Protein AF-A0A5S3VTB9-F1 (afdb_monomer_lite)

Secondary structure (DSSP, 8-state):
--S---TTS-EEEEE-SSS-EEEEETT-HHHHHHHHH-GGGEEE----S---S---------EE--TTHHHHHHHHHHHTT---------EETTTTEE-

Structure (mmCIF, N/CA/C/O backbone):
data_AF-A0A5S3VTB9-F1
#
_entry.id   AF-A0A5S3VTB9-F1
#
loop_
_atom_site.group_PDB
_atom_site.id
_atom_site.type_symbol
_atom_site.label_atom_id
_atom_site.label_alt_id
_atom_site.label_comp_id
_atom_site.label_asym_id
_atom_site.label_entity_id
_atom_site.label_seq_id
_atom_site.pdbx_PDB_ins_code
_atom_site.Cartn_x
_atom_site.Cartn_y
_atom_site.Cartn_z
_atom_site.occupancy
_atom_site.B_iso_or_equiv
_atom_site.auth_seq_id
_atom_site.auth_comp_id
_atom_site.auth_asym_id
_atom_site.auth_atom_id
_atom_site.pdbx_PDB_model_num
ATOM 1 N N . LYS A 1 1 ? 1.726 7.861 -9.047 1.00 67.62 1 LYS A N 1
ATOM 2 C CA . LYS A 1 1 ? 1.410 6.591 -8.350 1.00 67.62 1 LYS A CA 1
ATOM 3 C C . LYS A 1 1 ? 0.119 6.045 -8.979 1.00 67.62 1 LYS A C 1
ATOM 5 O O . LYS A 1 1 ? -0.815 6.832 -8.980 1.00 67.62 1 LYS A O 1
ATOM 10 N N . CYS A 1 2 ? 0.079 4.833 -9.579 1.00 84.75 2 CYS A N 1
ATOM 11 C CA . CYS A 1 2 ? -1.182 4.209 -10.080 1.00 84.75 2 CYS A CA 1
ATOM 12 C C . CYS A 1 2 ? -1.694 3.104 -9.143 1.00 84.75 2 CYS A C 1
ATOM 14 O O . CYS A 1 2 ? -2.767 3.263 -8.583 1.00 84.75 2 CYS A O 1
ATOM 16 N N . CYS A 1 3 ? -0.930 2.022 -8.941 1.00 86.62 3 CYS A N 1
ATOM 17 C CA . CYS A 1 3 ? -1.468 0.757 -8.414 1.00 86.62 3 CYS A CA 1
ATOM 18 C C . CYS A 1 3 ? -0.747 0.177 -7.186 1.00 86.62 3 CYS A C 1
ATOM 20 O O . CYS A 1 3 ? -1.119 -0.907 -6.764 1.00 86.62 3 CYS A O 1
ATOM 22 N N . GLU A 1 4 ? 0.258 0.875 -6.635 1.00 87.81 4 GLU A N 1
ATOM 23 C CA . GLU A 1 4 ? 1.006 0.500 -5.411 1.00 87.81 4 GLU A CA 1
ATOM 24 C C . GLU A 1 4 ? 1.227 -1.029 -5.242 1.00 87.81 4 GLU A C 1
ATOM 26 O O . GLU A 1 4 ? 0.747 -1.597 -4.264 1.00 87.81 4 GLU A O 1
ATOM 31 N N . PRO A 1 5 ? 1.925 -1.699 -6.189 1.00 88.44 5 PRO A N 1
ATOM 32 C CA . PRO A 1 5 ? 2.061 -3.156 -6.197 1.00 88.44 5 PRO A CA 1
ATOM 33 C C . PRO A 1 5 ? 2.790 -3.668 -4.950 1.00 88.44 5 PRO A C 1
ATOM 35 O O . PRO A 1 5 ? 3.783 -3.074 -4.515 1.00 88.44 5 PRO A O 1
ATOM 38 N N . VAL A 1 6 ? 2.330 -4.797 -4.415 1.00 87.44 6 VAL A N 1
ATOM 39 C CA . VAL A 1 6 ? 2.901 -5.454 -3.229 1.00 87.44 6 VAL A CA 1
ATOM 40 C C . VAL A 1 6 ? 3.457 -6.838 -3.574 1.00 87.44 6 VAL A C 1
ATOM 42 O O . VAL A 1 6 ? 3.039 -7.433 -4.569 1.00 87.44 6 VAL A O 1
ATOM 45 N N . PRO A 1 7 ? 4.394 -7.389 -2.777 1.00 86.19 7 PRO A N 1
ATOM 46 C CA . PRO A 1 7 ? 4.882 -8.746 -2.996 1.00 86.19 7 PRO A CA 1
ATO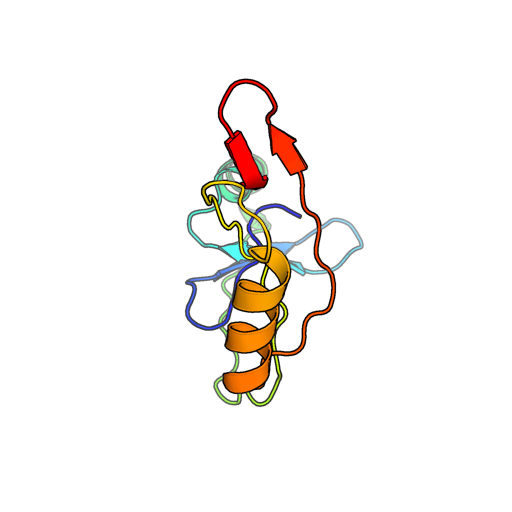M 47 C C . PRO A 1 7 ? 3.734 -9.754 -3.084 1.00 86.19 7 PRO A C 1
ATOM 49 O O . PRO A 1 7 ? 2.883 -9.814 -2.199 1.00 86.19 7 PRO A O 1
ATOM 52 N N . GLY A 1 8 ? 3.738 -10.546 -4.155 1.00 84.25 8 GLY A N 1
ATOM 53 C CA . GLY A 1 8 ? 2.660 -11.478 -4.491 1.00 84.25 8 GLY A CA 1
ATOM 54 C C . GLY A 1 8 ? 1.787 -11.011 -5.657 1.00 84.25 8 GLY A C 1
ATOM 55 O O . GLY A 1 8 ? 1.213 -11.859 -6.333 1.00 84.25 8 GLY A O 1
ATOM 56 N N . ASP A 1 9 ? 1.746 -9.708 -5.950 1.00 90.38 9 ASP A N 1
ATOM 57 C CA . ASP A 1 9 ? 1.116 -9.208 -7.172 1.00 90.38 9 ASP A CA 1
ATOM 58 C C . ASP A 1 9 ? 1.949 -9.594 -8.400 1.00 90.38 9 ASP A C 1
ATOM 60 O O . ASP A 1 9 ? 3.184 -9.530 -8.378 1.00 90.38 9 ASP A O 1
ATOM 64 N N . GLU A 1 10 ? 1.281 -9.916 -9.505 1.00 93.25 10 GLU A N 1
ATOM 65 C CA . GLU A 1 10 ? 1.939 -9.981 -10.807 1.00 93.25 10 GLU A CA 1
ATOM 66 C C . GLU A 1 10 ? 2.318 -8.569 -11.262 1.00 93.25 10 GLU A C 1
ATOM 68 O O . GLU A 1 10 ? 1.473 -7.672 -11.338 1.00 93.25 10 GLU A O 1
ATOM 73 N N . ILE A 1 11 ? 3.605 -8.361 -11.550 1.00 94.88 11 ILE A N 1
ATOM 74 C CA . ILE A 1 11 ? 4.161 -7.041 -11.846 1.00 94.88 11 ILE A CA 1
ATOM 75 C C . ILE A 1 11 ? 4.828 -6.971 -13.216 1.00 94.88 11 ILE A C 1
ATOM 77 O O . ILE A 1 11 ? 5.371 -7.944 -13.730 1.00 94.88 11 ILE A O 1
ATOM 81 N N . VAL A 1 12 ? 4.816 -5.765 -13.774 1.00 95.25 12 VAL A N 1
ATOM 82 C CA . VAL A 1 12 ? 5.435 -5.385 -15.044 1.00 95.25 12 VAL A CA 1
ATOM 83 C C . VAL A 1 12 ? 6.200 -4.076 -14.866 1.00 95.25 12 VAL A C 1
ATOM 85 O O . VAL A 1 12 ? 5.837 -3.216 -14.057 1.00 95.25 12 VAL A O 1
ATOM 88 N N . GLY A 1 13 ? 7.306 -3.932 -15.588 1.00 94.50 13 GLY A N 1
ATOM 89 C CA . GLY A 1 13 ? 8.144 -2.743 -15.560 1.00 94.50 13 GLY A CA 1
ATOM 90 C C . GLY A 1 13 ? 7.890 -1.860 -16.775 1.00 94.50 13 GLY A C 1
ATOM 91 O O . GLY A 1 13 ? 7.640 -2.348 -17.873 1.00 94.50 13 GLY A O 1
ATOM 92 N N . TYR A 1 14 ? 8.010 -0.549 -16.591 1.00 95.19 14 TYR A N 1
ATOM 93 C CA . TYR A 1 14 ? 7.914 0.429 -17.669 1.00 95.19 14 TYR A CA 1
ATOM 94 C C . TYR A 1 14 ? 9.068 1.435 -17.603 1.00 95.19 14 TYR A C 1
ATOM 96 O O . TYR A 1 14 ? 9.301 2.077 -16.572 1.00 95.19 14 TYR A O 1
ATOM 104 N N . ILE A 1 15 ? 9.804 1.595 -18.705 1.00 93.88 15 ILE A N 1
ATOM 105 C CA . ILE A 1 15 ? 10.958 2.499 -18.789 1.00 93.88 15 ILE A CA 1
ATOM 106 C C . ILE A 1 15 ? 10.474 3.948 -18.887 1.00 93.88 15 ILE A C 1
ATOM 108 O O . ILE A 1 15 ? 9.995 4.411 -19.923 1.00 93.88 15 ILE A O 1
ATOM 112 N N . THR A 1 16 ? 10.671 4.717 -17.819 1.00 90.50 16 THR A N 1
ATOM 113 C CA . THR A 1 16 ? 10.326 6.143 -17.783 1.00 90.50 16 THR A CA 1
ATOM 114 C C . THR A 1 16 ? 11.408 7.009 -18.436 1.00 90.50 16 THR A C 1
ATOM 116 O O . THR A 1 16 ? 12.564 6.611 -18.576 1.00 90.50 16 THR A O 1
ATOM 119 N N . GLN A 1 17 ? 11.063 8.234 -18.839 1.00 86.88 17 GLN A N 1
ATOM 120 C CA . GLN A 1 17 ? 12.066 9.204 -19.293 1.00 86.88 17 GLN A CA 1
ATOM 121 C C . GLN A 1 17 ? 12.807 9.787 -18.081 1.00 86.88 17 GLN A C 1
ATOM 123 O O . GLN A 1 17 ? 12.252 10.578 -17.322 1.00 86.88 17 GLN A O 1
ATOM 128 N N . GLY A 1 18 ? 14.059 9.368 -17.880 1.00 83.62 18 GLY A N 1
ATOM 129 C CA . GLY A 1 18 ? 14.972 9.961 -16.896 1.00 83.62 18 GLY A CA 1
ATOM 130 C C . GLY A 1 18 ? 14.727 9.603 -15.424 1.00 83.62 18 GLY A C 1
ATOM 131 O O . GLY A 1 18 ? 15.464 10.091 -14.574 1.00 83.62 18 GLY A O 1
ATOM 132 N N . ARG A 1 19 ? 13.734 8.761 -15.094 1.00 81.56 19 ARG A N 1
ATOM 133 C CA . ARG A 1 19 ? 13.434 8.343 -13.704 1.00 81.56 19 ARG A CA 1
ATOM 134 C C . ARG A 1 19 ? 13.625 6.841 -13.453 1.00 81.56 19 ARG A C 1
ATOM 136 O O . ARG A 1 19 ? 13.213 6.340 -12.413 1.00 81.56 19 ARG A O 1
ATOM 143 N N . GLY A 1 20 ? 14.254 6.128 -14.388 1.00 89.75 20 GLY A N 1
ATOM 144 C CA . GLY A 1 20 ? 14.463 4.682 -14.298 1.00 89.75 20 GLY A CA 1
ATOM 145 C C . GLY A 1 20 ? 13.215 3.880 -14.674 1.00 89.75 20 GLY A C 1
ATOM 146 O O . GLY A 1 20 ? 12.489 4.252 -15.599 1.00 89.75 20 GLY A O 1
ATOM 147 N N . ILE A 1 21 ? 12.979 2.773 -13.971 1.00 92.38 21 ILE A N 1
ATOM 148 C CA . ILE A 1 21 ? 11.874 1.842 -14.234 1.00 92.38 21 ILE A CA 1
ATOM 149 C C . ILE A 1 21 ? 10.748 2.105 -13.230 1.00 92.38 21 ILE A C 1
ATOM 151 O O . ILE A 1 21 ? 10.975 2.099 -12.021 1.00 92.38 21 ILE A O 1
ATOM 155 N N . ALA A 1 22 ? 9.534 2.331 -13.729 1.00 92.69 22 ALA A N 1
ATOM 156 C CA . ALA A 1 22 ? 8.322 2.334 -12.919 1.00 92.69 22 ALA A CA 1
ATOM 157 C C . ALA A 1 22 ? 7.733 0.920 -12.884 1.00 92.69 22 ALA A C 1
ATOM 159 O O . ALA A 1 22 ? 7.619 0.282 -13.926 1.00 92.69 22 ALA A O 1
ATOM 160 N N . VAL A 1 23 ? 7.351 0.442 -11.701 1.00 92.94 23 VAL A N 1
ATOM 161 C CA . VAL A 1 23 ? 6.722 -0.875 -11.528 1.00 92.94 23 VAL A CA 1
ATOM 162 C C . VAL A 1 23 ? 5.211 -0.702 -11.432 1.00 92.94 23 VAL A C 1
ATOM 164 O O . VAL A 1 23 ? 4.722 0.150 -10.687 1.00 92.94 23 VAL A O 1
ATOM 167 N N . HIS A 1 24 ? 4.488 -1.510 -12.196 1.00 94.56 24 HIS A N 1
ATOM 168 C CA . HIS A 1 24 ? 3.035 -1.567 -12.244 1.00 94.56 24 HIS A CA 1
ATOM 169 C C . HIS A 1 24 ? 2.567 -3.001 -11.983 1.00 94.56 24 HIS A C 1
ATOM 171 O O . HIS A 1 24 ? 3.316 -3.946 -12.210 1.00 94.56 24 HIS A O 1
ATOM 177 N N . ARG A 1 25 ? 1.321 -3.172 -11.535 1.00 94.62 25 ARG A N 1
ATOM 178 C CA . ARG A 1 25 ? 0.626 -4.456 -11.654 1.00 94.62 25 ARG A CA 1
ATOM 179 C C . ARG A 1 25 ? 0.348 -4.756 -13.123 1.00 94.62 25 ARG A C 1
ATOM 181 O O . ARG A 1 25 ? 0.077 -3.820 -13.882 1.00 94.62 25 ARG A O 1
ATOM 188 N N . SER A 1 26 ? 0.369 -6.034 -13.489 1.00 92.69 26 SER A N 1
ATOM 189 C CA . SER A 1 26 ? 0.049 -6.504 -14.844 1.00 92.69 26 SER A CA 1
ATOM 190 C C . SER A 1 26 ? -1.347 -6.066 -15.314 1.00 92.69 26 SER A C 1
ATOM 192 O O . SER A 1 26 ? -1.558 -5.870 -16.507 1.00 92.69 26 SER A O 1
ATOM 194 N N . ASP A 1 27 ? -2.274 -5.823 -14.383 1.00 93.88 27 ASP A N 1
ATOM 195 C CA . ASP A 1 27 ? -3.650 -5.390 -14.633 1.00 93.88 27 ASP A CA 1
ATOM 196 C C . ASP A 1 27 ? -3.917 -3.879 -14.410 1.00 93.88 27 ASP A C 1
ATOM 198 O O . ASP A 1 27 ? -5.076 -3.463 -14.414 1.00 93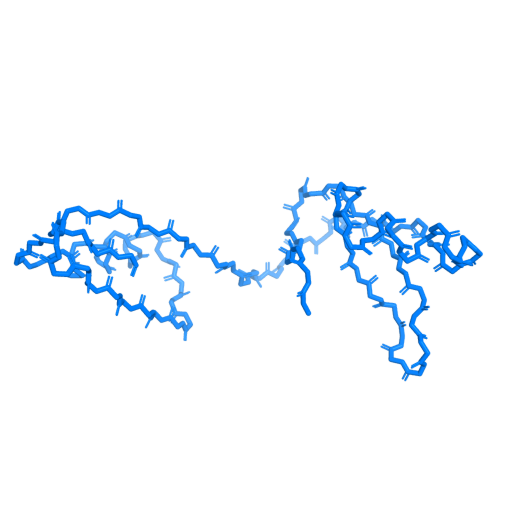.88 27 ASP A O 1
ATOM 202 N N . CYS A 1 28 ? -2.898 -3.014 -14.232 1.00 94.38 28 CYS A N 1
ATOM 203 C CA . CYS A 1 28 ? -3.141 -1.560 -14.088 1.00 94.38 28 CYS A CA 1
ATOM 204 C C . CYS A 1 28 ? -3.609 -0.944 -15.423 1.00 94.38 28 CYS A C 1
ATOM 206 O O . CYS A 1 28 ? -2.860 -0.897 -16.396 1.00 94.38 28 CYS A O 1
ATOM 208 N N . GLU A 1 29 ? -4.795 -0.328 -15.444 1.00 93.50 29 GLU A N 1
ATOM 209 C CA . GLU A 1 29 ? -5.326 0.386 -16.623 1.00 93.50 29 GLU A CA 1
ATOM 210 C C . GLU A 1 29 ? -4.384 1.490 -17.126 1.00 93.50 29 GLU A C 1
ATOM 212 O O . GLU A 1 29 ? -4.181 1.664 -18.326 1.00 93.50 29 GLU A O 1
ATOM 217 N N . SER A 1 30 ? -3.752 2.230 -16.205 1.00 92.19 30 SER A N 1
ATOM 218 C CA . SER A 1 30 ? -2.779 3.259 -16.587 1.00 92.19 30 SER A CA 1
ATOM 219 C C . SER A 1 30 ? -1.554 2.668 -17.281 1.00 92.19 30 SER A C 1
ATOM 221 O O . SER A 1 30 ? -0.963 3.349 -18.111 1.00 92.19 30 SER A O 1
ATOM 223 N N . PHE A 1 31 ? -1.166 1.435 -16.933 1.00 93.81 31 PHE A N 1
ATOM 224 C CA . PHE A 1 31 ? -0.094 0.723 -17.624 1.00 93.81 31 PHE A CA 1
ATOM 225 C C . PHE A 1 31 ? -0.542 0.320 -19.034 1.00 93.81 31 PHE A C 1
ATOM 227 O O . PHE A 1 31 ? 0.150 0.632 -19.997 1.00 93.81 31 PHE A O 1
ATOM 234 N N . ALA A 1 32 ? -1.739 -0.258 -19.171 1.00 93.06 32 ALA A N 1
ATOM 235 C CA . ALA A 1 32 ? -2.288 -0.626 -20.476 1.00 93.06 32 ALA A CA 1
ATOM 236 C C . ALA A 1 32 ? -2.308 0.564 -21.457 1.00 93.06 32 ALA A C 1
ATOM 238 O O . ALA A 1 32 ? -1.862 0.434 -22.593 1.00 93.06 32 ALA A O 1
ATOM 239 N N . HIS A 1 33 ? -2.733 1.749 -21.002 1.00 93.06 33 HIS A N 1
ATOM 240 C CA . HIS A 1 33 ? -2.735 2.955 -21.837 1.00 93.06 33 HIS A CA 1
ATOM 241 C C . HIS A 1 33 ? -1.340 3.421 -22.277 1.00 93.06 33 HIS A C 1
ATOM 243 O O . HIS A 1 33 ? -1.178 3.848 -23.416 1.00 93.06 33 HIS A O 1
ATOM 249 N N . ILE A 1 34 ? -0.331 3.400 -21.399 1.00 91.81 34 ILE A N 1
ATOM 250 C CA . ILE A 1 34 ? 1.012 3.883 -21.774 1.00 91.81 34 ILE A CA 1
ATOM 251 C C . ILE A 1 34 ? 1.746 2.886 -22.675 1.00 91.81 34 ILE A C 1
ATOM 253 O O . ILE A 1 34 ? 2.486 3.308 -23.563 1.00 91.81 34 ILE A O 1
ATOM 257 N N . THR A 1 35 ? 1.507 1.590 -22.482 1.00 92.31 35 THR A N 1
ATOM 258 C CA . THR A 1 35 ? 2.071 0.526 -23.316 1.00 92.31 35 THR A CA 1
ATOM 259 C C . THR A 1 35 ? 1.455 0.519 -24.714 1.00 92.31 35 THR A C 1
ATOM 261 O O . THR A 1 35 ? 2.166 0.248 -25.673 1.00 92.31 35 THR A O 1
ATOM 264 N N . ASP A 1 36 ? 0.183 0.899 -24.870 1.00 93.88 36 ASP A N 1
ATOM 265 C CA . ASP A 1 36 ? -0.446 1.043 -26.195 1.00 93.88 36 ASP A CA 1
ATOM 266 C C . ASP A 1 36 ? 0.244 2.120 -27.059 1.00 93.88 36 ASP A C 1
ATOM 268 O O . ASP A 1 36 ? 0.372 1.983 -28.274 1.00 93.88 36 ASP A O 1
ATOM 272 N N . VAL A 1 37 ? 0.763 3.179 -26.424 1.00 93.69 37 VAL A N 1
ATOM 273 C CA . VAL A 1 37 ? 1.481 4.267 -27.113 1.00 93.69 37 VAL A CA 1
ATOM 274 C C . VAL A 1 37 ? 2.956 3.924 -27.359 1.00 93.69 37 VAL A C 1
ATOM 276 O O . VAL A 1 37 ? 3.498 4.273 -28.407 1.00 93.69 37 VAL A O 1
ATOM 279 N N . HIS A 1 38 ? 3.615 3.276 -26.393 1.00 92.19 38 HIS A N 1
ATOM 280 C CA . HIS A 1 38 ? 5.048 2.956 -26.429 1.00 92.19 38 HIS A CA 1
ATOM 281 C C . HIS A 1 38 ? 5.332 1.533 -25.912 1.00 92.19 38 HIS A C 1
ATOM 283 O O . HIS A 1 38 ? 5.877 1.368 -24.810 1.00 92.19 38 HIS A O 1
ATOM 289 N N . PRO A 1 39 ? 4.985 0.492 -26.686 1.00 92.69 39 PRO A N 1
ATOM 290 C CA . PRO A 1 39 ? 5.107 -0.899 -26.248 1.00 92.69 39 PRO A CA 1
ATOM 291 C C . PRO A 1 39 ? 6.564 -1.337 -26.060 1.00 92.69 39 PRO A C 1
ATOM 293 O O . PRO A 1 39 ? 6.859 -2.204 -25.245 1.00 92.69 39 PRO A O 1
ATOM 296 N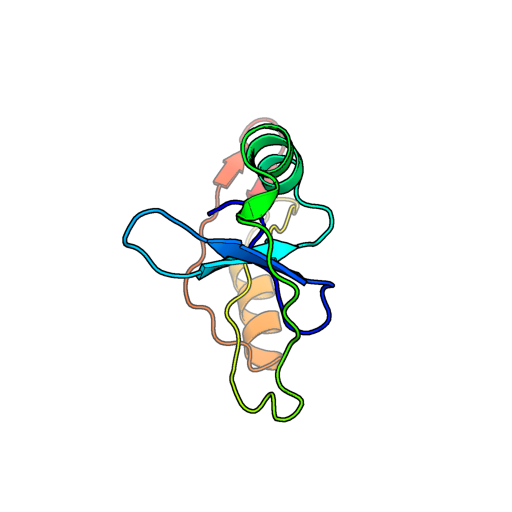 N . GLU A 1 40 ? 7.512 -0.701 -26.751 1.00 94.12 40 GLU A N 1
ATOM 297 C CA . GLU A 1 40 ? 8.945 -0.999 -26.653 1.00 94.12 40 GLU A CA 1
ATOM 298 C C . GLU A 1 40 ? 9.556 -0.684 -25.280 1.00 94.12 40 GLU A C 1
ATOM 300 O O . GLU A 1 40 ? 10.711 -1.018 -25.013 1.00 94.12 40 GLU A O 1
ATOM 305 N N . ARG A 1 41 ? 8.804 0.013 -24.425 1.00 93.81 41 ARG A N 1
ATOM 306 C CA . ARG A 1 41 ? 9.248 0.466 -23.103 1.00 93.81 41 ARG A CA 1
ATOM 307 C C . ARG A 1 41 ? 8.779 -0.456 -21.983 1.00 93.81 41 ARG A C 1
ATOM 309 O O . ARG A 1 41 ? 9.151 -0.217 -20.832 1.00 93.81 41 ARG A O 1
ATOM 316 N N . GLU A 1 42 ? 7.996 -1.480 -22.307 1.00 94.62 42 GLU A N 1
ATOM 317 C CA . GLU A 1 42 ? 7.641 -2.557 -21.393 1.00 94.62 42 GLU A CA 1
ATOM 318 C C . GLU A 1 42 ? 8.838 -3.481 -21.147 1.00 94.62 42 GLU A C 1
ATOM 320 O O . GLU A 1 42 ? 9.609 -3.810 -22.049 1.00 94.62 42 GLU A O 1
ATOM 325 N N . ILE A 1 43 ? 8.993 -3.912 -19.898 1.00 94.44 43 ILE A N 1
ATOM 326 C CA . ILE A 1 43 ? 9.994 -4.895 -19.506 1.00 94.44 43 ILE A CA 1
ATOM 327 C C . ILE A 1 43 ? 9.409 -5.875 -18.491 1.00 94.44 43 ILE A C 1
ATOM 329 O O . ILE A 1 43 ? 8.737 -5.487 -17.533 1.00 94.44 43 ILE A O 1
ATOM 333 N N . ALA A 1 44 ? 9.707 -7.159 -18.685 1.00 93.88 44 ALA A N 1
ATOM 334 C CA . ALA A 1 44 ? 9.373 -8.197 -17.722 1.00 93.88 44 ALA A CA 1
ATOM 335 C C . ALA A 1 44 ? 10.217 -8.031 -16.451 1.00 93.88 44 ALA A C 1
ATOM 337 O O . ALA A 1 44 ? 11.443 -7.916 -16.509 1.00 93.88 44 ALA A O 1
ATOM 338 N N . VAL A 1 45 ? 9.553 -8.028 -15.300 1.00 93.56 45 VAL A N 1
ATOM 339 C CA . VAL A 1 45 ? 10.180 -7.935 -13.979 1.00 93.56 45 VAL A CA 1
ATOM 340 C C . VAL A 1 45 ? 9.519 -8.937 -13.043 1.00 93.56 45 VAL A C 1
ATOM 342 O O . VAL A 1 45 ? 8.378 -9.336 -13.251 1.00 93.56 45 VAL A O 1
ATOM 345 N N . SER A 1 46 ? 10.232 -9.338 -11.999 1.00 91.19 46 SER A N 1
ATOM 346 C CA . SER A 1 46 ? 9.703 -10.209 -10.955 1.00 91.19 46 SER A CA 1
ATOM 347 C C . SER A 1 46 ? 10.125 -9.699 -9.587 1.00 91.19 46 SER A C 1
ATOM 349 O O . SER A 1 46 ? 11.114 -8.970 -9.447 1.00 91.19 46 SER A O 1
ATOM 351 N N . TRP A 1 47 ? 9.377 -10.094 -8.562 1.00 89.00 47 TRP A N 1
ATOM 352 C CA . TRP A 1 47 ? 9.816 -9.911 -7.187 1.00 89.00 47 TRP A CA 1
ATOM 353 C C . TRP A 1 47 ? 11.082 -10.736 -6.930 1.00 89.00 47 TRP A C 1
ATOM 355 O O . TRP A 1 47 ? 11.296 -11.784 -7.537 1.00 89.00 47 TRP A O 1
ATOM 365 N N . SER A 1 48 ? 11.933 -10.236 -6.037 1.00 84.75 48 SER A N 1
ATOM 366 C CA . SER A 1 48 ? 13.059 -11.009 -5.511 1.00 84.75 48 SER A CA 1
ATOM 367 C C . SER A 1 48 ? 12.535 -12.138 -4.625 1.00 84.75 48 SER A C 1
ATOM 369 O O . SER A 1 48 ? 11.605 -11.906 -3.860 1.00 84.75 48 SER A O 1
ATOM 371 N N . ASP A 1 49 ? 13.170 -13.310 -4.655 1.00 80.00 49 ASP A N 1
ATOM 372 C CA . ASP A 1 49 ? 12.838 -14.428 -3.758 1.00 80.00 49 A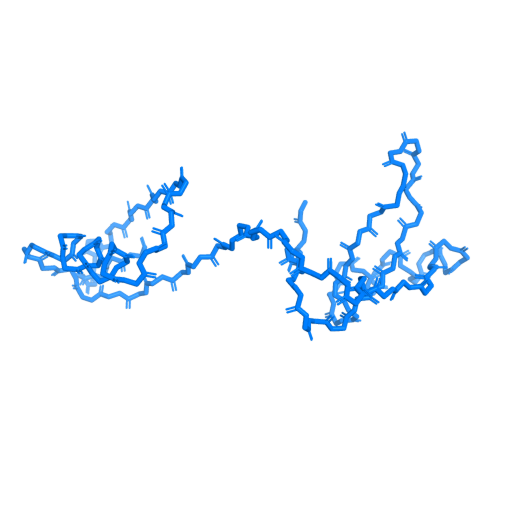SP A CA 1
ATOM 373 C C . ASP A 1 49 ? 13.230 -14.147 -2.293 1.00 80.00 49 ASP A C 1
ATOM 375 O O . ASP A 1 49 ? 12.689 -14.747 -1.366 1.00 80.00 49 ASP A O 1
ATOM 379 N N . ASP A 1 50 ? 14.155 -13.208 -2.058 1.00 78.44 50 ASP A N 1
ATOM 380 C CA . ASP A 1 50 ? 14.588 -12.798 -0.715 1.00 78.44 50 ASP A CA 1
ATOM 381 C C . ASP A 1 50 ? 13.823 -11.552 -0.242 1.00 78.44 50 ASP A C 1
ATOM 383 O O . ASP A 1 50 ? 14.379 -10.461 -0.077 1.00 78.44 50 ASP A O 1
ATOM 387 N N . VAL A 1 51 ? 12.510 -11.701 -0.053 1.00 66.88 51 VAL A N 1
ATOM 388 C CA . VAL A 1 51 ? 11.631 -10.646 0.475 1.00 66.88 51 VAL A CA 1
ATOM 389 C C . VAL A 1 51 ? 11.829 -10.516 1.992 1.00 66.88 51 VAL A C 1
ATOM 391 O O . VAL A 1 51 ? 11.023 -10.980 2.792 1.00 66.88 51 VAL A O 1
ATOM 394 N N . LYS A 1 52 ? 12.932 -9.891 2.417 1.00 64.44 52 LYS A N 1
ATOM 395 C CA . LYS A 1 52 ? 13.213 -9.589 3.841 1.00 64.44 52 LYS A CA 1
ATOM 396 C C . LYS A 1 52 ? 12.747 -8.204 4.295 1.00 64.44 52 LYS A C 1
ATOM 398 O O . LYS A 1 52 ? 12.976 -7.828 5.444 1.00 64.44 52 LYS A O 1
ATOM 403 N N . ALA A 1 53 ? 12.149 -7.421 3.404 1.00 70.38 53 ALA A N 1
ATOM 404 C CA . ALA A 1 53 ? 11.756 -6.048 3.689 1.00 70.38 53 ALA A CA 1
ATOM 405 C C . ALA A 1 53 ? 10.308 -5.956 4.192 1.00 70.38 53 ALA A C 1
ATOM 407 O O . ALA A 1 53 ? 9.440 -6.723 3.785 1.00 70.38 53 ALA A O 1
ATOM 408 N N . SER A 1 54 ? 10.041 -4.978 5.056 1.00 73.38 54 SER A N 1
ATOM 409 C CA . SER A 1 54 ? 8.679 -4.548 5.372 1.00 73.38 54 SER A CA 1
ATOM 410 C C . SER A 1 54 ? 8.158 -3.649 4.251 1.00 73.38 54 SER A C 1
ATOM 412 O O . SER A 1 54 ? 8.885 -2.772 3.781 1.00 73.38 54 SER A O 1
ATOM 414 N N . TYR A 1 55 ? 6.896 -3.823 3.857 1.00 77.81 55 TYR A N 1
ATOM 415 C CA . TYR A 1 55 ? 6.260 -3.018 2.812 1.00 77.81 55 TYR A CA 1
ATOM 416 C C . TYR A 1 55 ? 5.165 -2.143 3.407 1.00 77.81 55 TYR A C 1
ATOM 418 O O . TYR A 1 55 ? 4.434 -2.556 4.306 1.00 77.81 55 TYR A O 1
ATOM 426 N N . ALA A 1 56 ? 5.069 -0.918 2.899 1.00 82.81 56 ALA A N 1
ATOM 427 C CA . ALA A 1 56 ? 3.972 -0.024 3.221 1.00 82.81 56 ALA A CA 1
ATOM 428 C C . ALA A 1 56 ? 2.798 -0.327 2.289 1.00 82.81 56 ALA A C 1
ATOM 430 O O . ALA A 1 56 ? 2.977 -0.378 1.073 1.00 82.81 56 ALA A O 1
ATOM 431 N N . ILE A 1 57 ? 1.611 -0.486 2.866 1.00 85.75 57 ILE A N 1
ATOM 432 C CA . ILE A 1 57 ? 0.356 -0.633 2.129 1.00 85.75 57 ILE A CA 1
ATOM 433 C C . ILE A 1 57 ? -0.615 0.465 2.549 1.00 85.75 57 ILE A C 1
ATOM 435 O O . ILE A 1 57 ? -0.556 0.960 3.678 1.00 85.75 57 ILE A O 1
ATOM 439 N N . THR A 1 58 ? -1.526 0.815 1.648 1.00 88.56 58 THR A N 1
ATOM 440 C CA . THR A 1 58 ? -2.640 1.717 1.940 1.00 88.56 58 THR A CA 1
ATOM 441 C C . THR A 1 58 ? -3.901 0.883 2.159 1.00 88.56 58 THR A C 1
ATOM 443 O O . THR A 1 58 ? -4.340 0.174 1.257 1.00 88.56 58 THR A O 1
ATOM 446 N N . LEU A 1 59 ? -4.494 0.965 3.352 1.00 88.69 59 LEU A N 1
ATOM 447 C CA . LEU A 1 59 ? -5.766 0.313 3.674 1.00 88.69 59 LEU A CA 1
ATOM 448 C C . LEU A 1 59 ? -6.892 1.348 3.655 1.00 88.69 59 LEU A C 1
ATOM 450 O O . LEU A 1 59 ? -6.761 2.408 4.264 1.00 88.69 59 LEU A O 1
ATOM 454 N N . LYS A 1 60 ? -8.003 1.026 2.987 1.00 91.38 60 LYS A N 1
ATOM 455 C CA . LYS A 1 60 ? -9.249 1.801 3.044 1.00 91.38 60 LYS A CA 1
ATOM 456 C C . LYS A 1 60 ? -10.252 1.045 3.911 1.00 91.38 60 LYS A C 1
ATOM 458 O O . LYS A 1 60 ? -10.542 -0.114 3.621 1.00 91.38 60 LYS A O 1
ATOM 463 N N . ILE A 1 61 ? -10.767 1.685 4.957 1.00 91.19 61 ILE A N 1
ATOM 464 C CA . ILE A 1 61 ? -11.695 1.070 5.911 1.00 91.19 61 ILE A CA 1
ATOM 465 C C . ILE A 1 61 ? -12.980 1.886 5.901 1.00 91.19 61 ILE A C 1
ATOM 467 O O . ILE A 1 61 ? -12.971 3.036 6.303 1.00 91.19 61 ILE A O 1
ATOM 471 N N . GLU A 1 62 ? -14.088 1.287 5.476 1.00 92.00 62 GLU A N 1
ATOM 472 C CA . GLU A 1 62 ? -15.409 1.906 5.602 1.00 92.00 62 GLU A CA 1
ATOM 473 C C . GLU A 1 62 ? -16.100 1.322 6.835 1.00 92.00 62 GLU A C 1
ATOM 475 O O . GLU A 1 62 ? -16.290 0.107 6.937 1.00 92.00 62 GLU A O 1
ATOM 480 N N . ALA A 1 63 ? -16.442 2.174 7.798 1.00 90.38 63 ALA A N 1
ATOM 481 C CA . ALA A 1 63 ? -17.035 1.745 9.057 1.00 90.38 63 ALA A CA 1
ATOM 482 C C . ALA A 1 63 ? -18.105 2.723 9.541 1.00 90.38 63 ALA A C 1
ATOM 484 O O . ALA A 1 63 ? -18.054 3.917 9.262 1.00 90.38 63 ALA A O 1
ATOM 485 N N . HIS A 1 64 ? -19.071 2.221 10.311 1.00 90.94 64 HIS A N 1
ATOM 486 C CA . HIS A 1 64 ? -20.027 3.087 10.995 1.00 90.94 64 HIS A CA 1
ATOM 487 C C . HIS A 1 64 ? -19.319 3.928 12.053 1.00 90.94 64 HIS A C 1
ATOM 489 O O . HIS A 1 64 ? -18.657 3.380 12.941 1.00 90.94 64 HIS A O 1
ATOM 495 N N . ASP A 1 65 ? -19.489 5.244 11.962 1.00 88.31 65 ASP A N 1
ATOM 496 C CA . ASP A 1 65 ? -18.892 6.168 12.908 1.00 88.31 65 ASP A CA 1
ATOM 497 C C . ASP A 1 65 ? -19.559 6.012 14.276 1.00 88.31 65 ASP A C 1
ATOM 499 O O . ASP A 1 65 ? -20.781 6.087 14.433 1.00 88.31 65 ASP A O 1
ATOM 503 N N . ARG A 1 66 ? -18.728 5.731 15.274 1.00 91.50 66 ARG A N 1
ATOM 504 C CA . ARG A 1 66 ? -19.135 5.581 16.664 1.00 91.50 66 ARG A CA 1
ATOM 505 C C . ARG A 1 66 ? -18.001 5.984 17.581 1.00 91.50 66 ARG A C 1
ATOM 507 O O . ARG A 1 66 ? -16.817 5.863 17.250 1.00 91.50 66 ARG A O 1
ATOM 514 N N . GLN A 1 67 ? -18.365 6.345 18.807 1.00 91.44 67 GLN A N 1
ATOM 515 C CA . GLN A 1 67 ? -17.382 6.616 19.843 1.00 91.44 67 GLN A CA 1
ATOM 516 C C . GLN A 1 67 ? -16.427 5.421 20.008 1.00 91.44 67 GLN A C 1
ATOM 518 O O . GLN A 1 67 ? -16.843 4.268 20.162 1.00 91.44 67 GLN A O 1
ATOM 523 N N . GLY A 1 68 ? -15.127 5.713 19.953 1.00 93.25 68 GLY A N 1
ATOM 524 C CA . GLY A 1 68 ? -14.066 4.722 20.111 1.00 93.25 68 GLY A CA 1
ATOM 525 C C . GLY A 1 68 ? -13.678 3.951 18.845 1.00 93.25 68 GLY A C 1
ATOM 526 O O . GLY A 1 68 ? -12.766 3.136 18.942 1.00 93.25 68 GLY A O 1
ATOM 527 N N . LEU A 1 69 ? -14.278 4.215 17.674 1.00 93.12 69 LEU A N 1
ATOM 528 C CA . LEU A 1 69 ? -13.942 3.520 16.421 1.00 93.12 69 LEU A CA 1
ATOM 529 C C . LEU A 1 69 ? -12.430 3.524 16.130 1.00 93.12 69 LEU A C 1
ATOM 531 O O . LEU A 1 69 ? -11.823 2.467 15.971 1.00 93.12 69 LEU A O 1
ATOM 535 N N . ILE A 1 70 ? -11.801 4.703 16.144 1.00 92.19 70 ILE A N 1
ATOM 536 C CA . ILE A 1 70 ? -10.364 4.848 15.858 1.00 92.19 70 ILE A CA 1
ATOM 537 C C . ILE A 1 70 ? -9.495 4.126 16.891 1.00 92.19 70 ILE A C 1
ATOM 539 O O . ILE A 1 70 ? -8.472 3.539 16.537 1.00 92.19 70 ILE A O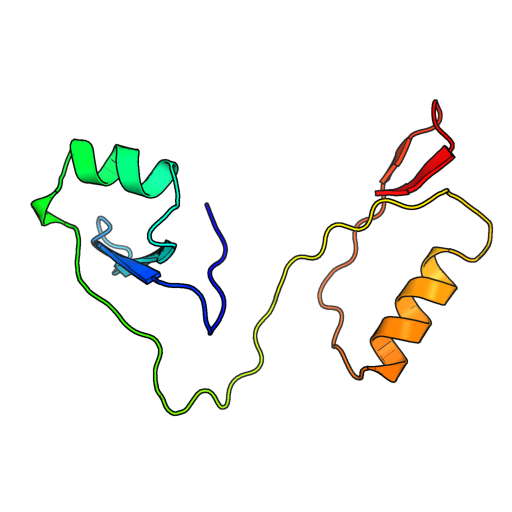 1
ATOM 543 N N . ARG A 1 71 ? -9.911 4.116 18.164 1.00 94.25 71 ARG A N 1
ATOM 544 C CA . ARG A 1 71 ? -9.218 3.380 19.231 1.00 94.25 71 ARG A CA 1
ATOM 545 C C . ARG A 1 71 ? -9.249 1.882 18.956 1.00 94.25 71 ARG A C 1
ATOM 547 O O . ARG A 1 71 ? -8.226 1.223 19.112 1.00 94.25 71 ARG A O 1
ATOM 554 N N . ASP A 1 72 ? -10.399 1.358 18.549 1.00 94.44 72 ASP A N 1
ATOM 555 C CA . ASP A 1 72 ? -10.571 -0.067 18.286 1.00 94.44 72 ASP A CA 1
ATOM 556 C C . ASP A 1 72 ? -9.744 -0.494 17.061 1.00 94.44 72 ASP A C 1
ATOM 558 O O . ASP A 1 72 ? -8.987 -1.458 17.158 1.00 94.44 72 ASP A O 1
ATOM 562 N N . ILE A 1 73 ? -9.776 0.283 15.969 1.00 93.69 73 ILE A N 1
ATOM 563 C CA . ILE A 1 73 ? -8.933 0.053 14.778 1.00 93.69 73 ILE A CA 1
ATOM 564 C C . ILE A 1 73 ? -7.445 0.089 15.151 1.00 93.69 73 ILE A C 1
ATOM 566 O O . ILE A 1 73 ? -6.701 -0.841 14.847 1.00 93.69 73 ILE A O 1
ATOM 570 N N . SER A 1 74 ? -7.010 1.135 15.858 1.00 93.06 74 SER A N 1
ATOM 571 C CA . SER A 1 74 ? -5.605 1.297 16.256 1.00 93.06 74 SER A CA 1
ATOM 572 C C . SER A 1 74 ? -5.132 0.169 17.175 1.00 93.06 74 SER A C 1
ATOM 574 O O . SER A 1 74 ? -3.993 -0.277 17.071 1.00 93.06 74 SER A O 1
ATOM 576 N N . SER A 1 75 ? -6.010 -0.321 18.057 1.00 95.38 75 SER A N 1
ATOM 577 C CA . SER A 1 75 ? -5.702 -1.422 18.979 1.00 95.38 75 SER A CA 1
ATOM 578 C C . SER A 1 75 ? -5.521 -2.746 18.237 1.00 95.38 75 SER A C 1
ATOM 580 O O . SER A 1 75 ? -4.598 -3.492 18.549 1.00 95.38 75 SER A O 1
ATOM 582 N N . VAL A 1 76 ? -6.363 -3.027 17.235 1.00 95.44 76 VAL A N 1
ATOM 583 C CA . VAL A 1 76 ? -6.203 -4.208 16.372 1.00 95.44 76 VAL A CA 1
ATOM 584 C C . VAL A 1 76 ? -4.875 -4.138 15.616 1.00 95.44 76 VAL A C 1
ATOM 586 O O . VAL A 1 76 ? -4.094 -5.082 15.683 1.00 95.44 76 VAL A O 1
ATOM 589 N N . LEU A 1 77 ? -4.564 -3.004 14.978 1.00 93.94 77 LEU A N 1
ATOM 590 C CA . LEU A 1 77 ? -3.302 -2.825 14.244 1.00 93.94 77 LEU A CA 1
ATOM 591 C C . LEU A 1 77 ? -2.067 -2.990 15.146 1.00 93.94 77 LEU A C 1
ATOM 593 O O . LEU A 1 77 ? -1.090 -3.627 14.752 1.00 93.94 77 LEU A O 1
ATOM 597 N N . ALA A 1 78 ? -2.123 -2.461 16.372 1.00 93.75 78 ALA A N 1
ATOM 598 C CA . ALA A 1 78 ? -1.048 -2.602 17.349 1.00 93.75 78 ALA A CA 1
ATOM 599 C C . ALA A 1 78 ? -0.855 -4.058 17.805 1.00 93.75 78 ALA A C 1
ATOM 601 O O . ALA A 1 78 ? 0.284 -4.515 17.922 1.00 93.75 78 ALA A O 1
ATOM 602 N N . ASN A 1 79 ? -1.947 -4.799 18.023 1.00 96.50 79 ASN A N 1
ATOM 603 C CA . ASN A 1 79 ? -1.896 -6.216 18.395 1.00 96.50 79 ASN A CA 1
ATOM 604 C C . ASN A 1 79 ? -1.274 -7.080 17.289 1.00 96.50 79 ASN A C 1
ATOM 606 O O . ASN A 1 79 ? -0.489 -7.980 17.588 1.00 96.50 79 ASN A O 1
ATOM 610 N N . GLU A 1 80 ? -1.545 -6.747 16.026 1.00 93.62 80 GLU A N 1
ATOM 611 C CA . GLU A 1 80 ? -0.936 -7.385 14.850 1.00 93.62 80 GLU A CA 1
ATOM 612 C C . GLU A 1 80 ? 0.505 -6.912 14.576 1.00 93.62 80 GLU A C 1
ATOM 614 O O . GLU A 1 80 ? 1.138 -7.345 13.615 1.00 93.62 80 GLU A O 1
ATOM 619 N N . LYS A 1 81 ? 1.059 -6.032 15.426 1.00 90.94 81 LYS A N 1
ATOM 620 C CA . LYS A 1 81 ? 2.411 -5.459 15.297 1.00 90.94 81 LYS A CA 1
ATOM 621 C C . LYS A 1 81 ? 2.636 -4.741 13.959 1.00 90.94 81 LYS A C 1
ATOM 623 O O . LYS A 1 81 ? 3.763 -4.677 13.464 1.00 90.94 81 LYS A O 1
ATOM 628 N N . VAL A 1 82 ? 1.575 -4.175 13.386 1.00 90.94 82 VAL A N 1
ATOM 629 C CA . VAL A 1 82 ? 1.633 -3.395 12.147 1.00 90.94 82 VAL A CA 1
ATOM 630 C C . VAL A 1 82 ? 2.017 -1.956 12.476 1.00 90.94 82 VAL A C 1
ATOM 632 O O . VAL A 1 82 ? 1.386 -1.299 13.303 1.00 90.94 82 VAL A O 1
ATOM 635 N N . ASN A 1 83 ? 3.051 -1.442 11.811 1.00 89.81 83 ASN A N 1
ATOM 636 C CA . ASN A 1 83 ? 3.456 -0.049 11.966 1.00 89.81 83 ASN A CA 1
ATOM 637 C C . ASN A 1 83 ? 2.546 0.877 11.140 1.00 89.81 83 ASN A C 1
ATOM 639 O O . ASN A 1 83 ? 2.468 0.738 9.919 1.00 89.81 83 ASN A O 1
ATOM 643 N N . VAL A 1 84 ? 1.896 1.844 11.789 1.00 90.81 84 VAL A N 1
ATOM 644 C CA . VAL A 1 84 ? 1.013 2.816 11.126 1.00 90.81 84 VAL A CA 1
ATOM 645 C C . VAL A 1 84 ? 1.818 4.056 10.746 1.00 90.81 84 VAL A C 1
ATOM 647 O O . VAL A 1 84 ? 2.178 4.859 11.601 1.00 90.81 84 VAL A O 1
ATOM 650 N N . LEU A 1 85 ? 2.102 4.216 9.451 1.00 91.31 85 LEU A N 1
ATOM 651 C CA . LEU A 1 85 ? 2.872 5.358 8.937 1.00 91.31 85 LEU A CA 1
ATOM 652 C C . LEU A 1 85 ? 2.031 6.634 8.809 1.00 91.31 85 LEU A C 1
ATOM 654 O O . LEU A 1 85 ? 2.533 7.733 9.026 1.00 91.31 85 LEU A O 1
ATOM 658 N N . ASN A 1 86 ? 0.768 6.488 8.414 1.00 91.38 86 ASN A N 1
ATOM 659 C CA . ASN A 1 86 ? -0.183 7.581 8.268 1.00 91.38 86 ASN A CA 1
ATOM 660 C C . ASN A 1 86 ? -1.608 7.040 8.447 1.00 91.38 86 ASN A C 1
ATOM 662 O O . ASN A 1 86 ? -1.889 5.907 8.061 1.00 91.38 86 ASN A O 1
ATOM 666 N N . MET A 1 87 ? -2.498 7.857 9.003 1.00 91.75 87 MET A N 1
ATOM 667 C CA . MET A 1 87 ? -3.921 7.569 9.138 1.00 91.75 87 MET A CA 1
ATOM 668 C C . MET A 1 87 ? -4.695 8.844 8.806 1.00 91.75 87 MET A C 1
ATOM 670 O O . MET A 1 87 ? -4.473 9.884 9.422 1.00 91.75 87 MET A O 1
ATOM 674 N N . ASN A 1 88 ? -5.595 8.758 7.830 1.00 92.19 88 ASN A N 1
ATOM 675 C CA . ASN A 1 88 ? -6.556 9.809 7.514 1.00 92.19 88 ASN A CA 1
ATOM 676 C C . ASN A 1 88 ? -7.952 9.268 7.813 1.00 92.19 88 ASN A C 1
ATOM 678 O O . ASN A 1 88 ? -8.220 8.112 7.506 1.00 92.19 88 ASN A O 1
ATOM 682 N N . VAL A 1 89 ? -8.801 10.096 8.413 1.00 90.56 89 VAL A N 1
ATOM 683 C CA . VAL A 1 89 ? -10.178 9.746 8.761 1.00 90.56 89 VAL A CA 1
ATOM 684 C C . VAL A 1 89 ? -11.076 10.847 8.231 1.00 90.56 89 VAL A C 1
ATOM 686 O O . VAL A 1 89 ? -10.840 12.025 8.505 1.00 90.56 89 VAL A O 1
ATOM 689 N N . GLN A 1 90 ? -12.094 10.466 7.472 1.00 90.44 90 GLN A N 1
ATOM 690 C CA . GLN A 1 90 ? -13.112 11.371 6.958 1.00 90.44 90 GLN A CA 1
ATOM 691 C C . GLN A 1 90 ? -14.492 10.843 7.350 1.00 90.44 90 GLN A C 1
ATOM 693 O O . GLN A 1 90 ? -14.907 9.778 6.896 1.00 90.44 90 GLN A O 1
ATOM 698 N N . THR A 1 91 ? -15.217 11.595 8.178 1.00 86.12 91 THR A N 1
ATOM 699 C CA . THR A 1 91 ? -16.612 11.285 8.515 1.00 86.12 91 THR A CA 1
ATOM 700 C C . THR A 1 91 ? -17.539 11.944 7.498 1.00 86.12 91 THR A C 1
ATOM 702 O O . THR A 1 91 ? -17.433 13.141 7.235 1.00 86.12 91 THR A O 1
ATOM 705 N N . GLN A 1 92 ? -18.453 11.167 6.919 1.00 83.88 92 GLN A N 1
ATOM 706 C CA . GLN A 1 92 ? -19.552 11.693 6.110 1.00 83.88 92 GLN A CA 1
ATOM 707 C C . GLN A 1 92 ? -20.787 11.893 6.996 1.00 83.88 92 GLN A C 1
ATOM 709 O O . GLN A 1 92 ? -21.438 10.915 7.379 1.00 83.88 92 GLN A O 1
ATOM 714 N N . ASP A 1 93 ? -21.116 13.157 7.277 1.00 73.50 93 ASP A N 1
ATOM 715 C CA . ASP A 1 93 ? -22.224 13.559 8.162 1.00 73.50 93 ASP A CA 1
ATOM 716 C C . ASP A 1 93 ? -23.581 12.968 7.735 1.00 73.50 93 ASP A C 1
ATOM 718 O O . ASP A 1 93 ? -24.389 12.582 8.576 1.00 73.50 93 ASP A O 1
ATOM 722 N N . ASP A 1 94 ? -23.813 12.800 6.429 1.00 71.75 94 ASP A N 1
ATOM 723 C CA . ASP A 1 94 ? -25.085 12.292 5.892 1.00 71.75 94 ASP A CA 1
ATOM 724 C C . ASP A 1 94 ? -25.313 10.786 6.120 1.00 71.75 94 ASP A C 1
ATOM 726 O O . ASP A 1 94 ? -26.429 10.296 5.928 1.00 71.75 94 ASP A O 1
ATOM 730 N N . LYS A 1 95 ? -24.276 10.017 6.484 1.00 69.50 95 LYS A N 1
ATOM 731 C CA . LYS A 1 95 ? -24.363 8.545 6.559 1.00 69.50 95 LYS A CA 1
ATOM 732 C C . LYS A 1 95 ? -23.862 7.933 7.865 1.00 69.50 95 LYS A C 1
ATOM 734 O O . LYS A 1 95 ? -23.997 6.720 8.021 1.00 69.50 95 LYS A O 1
ATOM 739 N N . ASN A 1 96 ? -23.304 8.719 8.792 1.00 78.50 96 ASN A N 1
ATOM 740 C CA . ASN A 1 96 ? -22.570 8.196 9.956 1.00 78.50 96 ASN A CA 1
ATOM 741 C C . ASN A 1 96 ? -21.560 7.111 9.538 1.00 78.50 96 ASN A C 1
ATOM 743 O O . ASN A 1 96 ? -21.493 6.038 10.142 1.00 78.50 96 ASN A O 1
ATOM 747 N N . VAL A 1 97 ? -20.826 7.354 8.449 1.00 81.56 97 VAL A N 1
ATOM 748 C CA . VAL A 1 97 ? -19.770 6.462 7.953 1.00 81.56 97 VAL A CA 1
ATOM 749 C C . VAL A 1 97 ? -18.450 7.214 8.0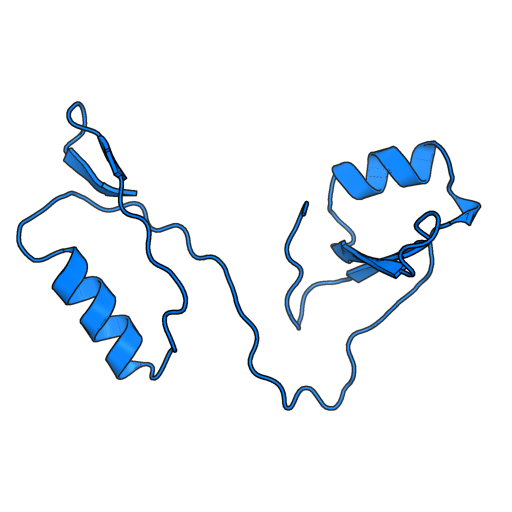21 1.00 81.56 97 VAL A C 1
ATOM 751 O O . VAL A 1 97 ? -18.336 8.315 7.481 1.00 81.56 97 VAL A O 1
ATOM 754 N N . ALA A 1 98 ? -17.470 6.603 8.675 1.00 79.62 98 ALA A N 1
ATOM 755 C CA . ALA A 1 98 ? -16.077 7.004 8.637 1.00 79.62 98 ALA A CA 1
ATOM 756 C C . ALA A 1 98 ? -15.348 6.188 7.563 1.00 79.62 98 ALA A C 1
ATOM 758 O O . ALA A 1 98 ? -15.559 4.974 7.445 1.00 79.62 98 ALA A O 1
ATOM 759 N N . VAL A 1 99 ? -14.514 6.877 6.788 1.00 80.31 99 VAL A N 1
ATOM 760 C CA . VAL A 1 99 ? -13.638 6.311 5.754 1.00 80.31 99 VAL A CA 1
ATOM 761 C C . VAL A 1 99 ? -12.189 6.665 6.046 1.00 80.31 99 VAL A C 1
ATOM 763 O O . VAL A 1 99 ? -11.956 7.822 6.474 1.00 80.31 99 VAL A O 1
#

Sequence (99 aa):
KCCEPVPGDEIVGYITQGRGIAVHRSDCESFAHITDVHPEREIAVSWSDDVKASYAITLKIEAHDRQGLIRDISSVLANEKVNVLNMNVQTQDDKNVAV

Foldseek 3Di:
DFAQDDAPAAWKWFQDDPPGIDIDGPPTPVVVVVCVVPVVRIDHDHDDPPPPDDDDDDDDDKDQADPCPVVVVVVVCVVVVHDDPDDDWDQDPVGSIID

Radius of gyration: 18.38 Å; chains: 1; bounding box: 40×28×47 Å

pLDDT: mean 88.73, std 7.16, range [64.44, 96.5]